Protein AF-A0A257QGR3-F1 (afdb_monomer_lite)

Secondary structure (DSSP, 8-state):
---SSSHHHHHHHHHHHHHTSGGGTT-EEEEETTTTEEEEE----TTT--HHHHHHHHHHHHHHHHHHHHHHHTT-SSSHHHHHHHHHTTS-------

Foldseek 3Di:
DQDPPCNVLQVVLQVVCQPVVPLQLNWHWDADPVVRDIDTGDDDDPVPADPVNVVVSVVVNVVSVVVVVVCVVVVVSDPPVVVVVVVVVPPPDDDDDD

Structure (mmCIF, N/CA/C/O backbone):
data_AF-A0A257QGR3-F1
#
_entry.id   AF-A0A257QGR3-F1
#
loop_
_atom_site.group_PDB
_atom_site.id
_atom_site.type_symbol
_atom_site.label_atom_id
_atom_site.label_alt_id
_atom_site.label_comp_id
_atom_site.label_asym_id
_atom_site.label_entity_id
_atom_site.label_seq_id
_atom_site.pdbx_PDB_ins_code
_atom_site.Cartn_x
_atom_site.Cartn_y
_atom_site.Cartn_z
_atom_site.occupancy
_atom_site.B_iso_or_equiv
_atom_site.auth_seq_id
_atom_site.auth_comp_id
_atom_site.auth_asym_id
_atom_site.auth_atom_id
_atom_site.pdbx_PDB_model_num
ATOM 1 N N . ALA A 1 1 ? -12.156 -2.805 4.548 1.00 77.38 1 ALA A N 1
ATOM 2 C CA . ALA A 1 1 ? -13.275 -1.839 4.495 1.00 77.38 1 ALA A CA 1
ATOM 3 C C . ALA A 1 1 ? -12.998 -0.715 5.484 1.00 77.38 1 ALA A C 1
ATOM 5 O O . ALA A 1 1 ? -12.215 -0.934 6.402 1.00 77.38 1 ALA A O 1
ATOM 6 N N . VAL A 1 2 ? -13.587 0.468 5.293 1.00 82.75 2 VAL A N 1
ATOM 7 C CA . VAL A 1 2 ? -13.462 1.559 6.273 1.00 82.75 2 VAL A CA 1
ATOM 8 C C . VAL A 1 2 ? -14.227 1.173 7.548 1.00 82.75 2 VAL A C 1
ATOM 10 O O . VAL A 1 2 ? -15.398 0.802 7.433 1.00 82.75 2 VAL A O 1
ATOM 13 N N . PRO A 1 3 ? -13.608 1.229 8.741 1.00 84.56 3 PRO A N 1
ATOM 14 C CA . PRO A 1 3 ? -14.305 0.916 9.981 1.00 84.56 3 PRO A CA 1
ATOM 15 C C . PRO A 1 3 ? -15.375 1.987 10.284 1.00 84.56 3 PRO A C 1
ATOM 17 O O . PRO A 1 3 ? -15.151 3.170 10.009 1.00 84.56 3 PRO A O 1
ATOM 20 N N . PRO A 1 4 ? -16.549 1.597 10.817 1.00 80.19 4 PRO A N 1
ATOM 21 C CA . PRO A 1 4 ? -17.628 2.538 11.127 1.00 80.19 4 PRO A CA 1
ATOM 22 C C . PRO A 1 4 ? -17.273 3.461 12.301 1.00 80.19 4 PRO A C 1
ATOM 24 O O . PRO A 1 4 ? -17.611 4.642 12.282 1.00 80.19 4 PRO A O 1
ATOM 27 N N . GLU A 1 5 ? -16.548 2.939 13.290 1.00 83.38 5 GLU A N 1
ATOM 28 C CA . GLU A 1 5 ? -16.003 3.687 14.424 1.00 83.38 5 GLU A CA 1
ATOM 29 C C . GLU A 1 5 ? -14.522 4.008 14.181 1.00 83.38 5 GLU A C 1
ATOM 31 O O . GLU A 1 5 ? -13.816 3.256 13.509 1.00 83.38 5 GLU A O 1
ATOM 36 N N . GLY A 1 6 ? -14.032 5.141 14.695 1.00 84.81 6 GLY A N 1
ATOM 37 C CA . GLY A 1 6 ? -12.622 5.532 14.532 1.00 84.81 6 GLY A CA 1
ATOM 38 C C . GLY A 1 6 ? -12.209 5.869 13.091 1.00 84.81 6 GLY A C 1
ATOM 39 O O . GLY A 1 6 ? -11.020 5.888 12.776 1.00 84.81 6 GLY A O 1
ATOM 40 N N . LYS A 1 7 ? -13.179 6.146 12.208 1.00 88.62 7 LYS A N 1
ATOM 41 C CA . LYS A 1 7 ? -12.967 6.432 10.780 1.00 88.62 7 LYS A CA 1
ATOM 42 C C . LYS A 1 7 ? -11.943 7.541 10.525 1.00 88.62 7 LYS A C 1
ATOM 44 O O . LYS A 1 7 ? -11.119 7.400 9.627 1.00 88.62 7 LYS A O 1
ATOM 49 N N . GLU A 1 8 ? -11.996 8.630 11.287 1.00 90.62 8 GLU A N 1
ATOM 50 C CA . GLU A 1 8 ? -11.077 9.763 11.121 1.00 90.62 8 GLU A CA 1
ATOM 51 C C . GLU A 1 8 ? -9.636 9.374 11.458 1.00 90.62 8 GLU A C 1
ATOM 53 O O . GLU A 1 8 ? -8.741 9.615 10.654 1.00 90.62 8 GLU A O 1
ATOM 58 N N . THR A 1 9 ? -9.423 8.683 12.582 1.00 90.50 9 THR A N 1
ATOM 59 C CA . THR A 1 9 ? -8.110 8.155 12.981 1.00 90.50 9 THR A CA 1
ATOM 60 C C . THR A 1 9 ? -7.570 7.172 11.948 1.00 90.50 9 THR A C 1
ATOM 62 O O . THR A 1 9 ? -6.413 7.262 11.547 1.00 90.50 9 THR A O 1
ATOM 65 N N . PHE A 1 10 ? -8.424 6.272 11.454 1.00 91.00 10 PHE A N 1
ATOM 66 C CA . PHE A 1 10 ? -8.065 5.343 10.389 1.00 91.00 10 PHE A CA 1
ATOM 67 C C . PHE A 1 10 ? -7.640 6.082 9.112 1.00 91.00 10 PHE A C 1
ATOM 69 O O . PHE A 1 10 ? -6.603 5.771 8.537 1.00 91.00 10 PHE A O 1
ATOM 76 N N . MET A 1 11 ? -8.395 7.094 8.678 1.00 92.12 11 MET A N 1
ATOM 77 C CA . MET A 1 11 ? -8.049 7.880 7.489 1.00 92.12 11 MET A CA 1
ATOM 78 C C . MET A 1 11 ? -6.765 8.694 7.677 1.00 92.12 11 MET A C 1
ATOM 80 O O . MET A 1 11 ? -5.945 8.732 6.761 1.00 92.12 11 MET A O 1
ATOM 84 N N . ALA A 1 12 ? -6.564 9.297 8.850 1.00 93.00 12 ALA A N 1
ATOM 85 C CA . ALA A 1 12 ? -5.341 10.020 9.183 1.00 93.00 12 ALA A CA 1
ATOM 86 C C . ALA A 1 12 ? -4.113 9.102 9.107 1.00 93.00 12 ALA A C 1
ATOM 88 O O . ALA A 1 12 ? -3.132 9.460 8.460 1.00 93.00 12 ALA A O 1
ATOM 89 N N . LEU A 1 13 ? -4.208 7.887 9.659 1.00 92.38 13 LEU A N 1
ATOM 90 C CA . LEU A 1 13 ? -3.152 6.874 9.590 1.00 92.38 13 LEU A CA 1
ATOM 91 C C . LEU A 1 13 ? -2.791 6.508 8.140 1.00 92.38 13 LEU A C 1
ATOM 93 O O . LEU A 1 13 ? -1.614 6.406 7.795 1.00 92.38 13 LEU A O 1
ATOM 97 N N . LEU A 1 14 ? -3.791 6.304 7.276 1.00 94.12 14 LEU A N 1
ATOM 98 C CA . LEU A 1 14 ? -3.547 5.978 5.866 1.00 94.12 14 LEU A CA 1
ATOM 99 C C . LEU A 1 14 ? -2.910 7.151 5.104 1.00 94.12 14 LEU A C 1
ATOM 101 O O . LEU A 1 14 ? -2.032 6.939 4.267 1.00 94.12 14 LEU A O 1
ATOM 105 N N . LEU A 1 15 ? -3.331 8.385 5.392 1.00 94.12 15 LEU A N 1
ATOM 106 C CA . LEU A 1 15 ? -2.754 9.589 4.791 1.00 94.12 15 LEU A CA 1
ATOM 107 C C . LEU A 1 15 ? -1.314 9.829 5.257 1.00 94.12 15 LEU A C 1
ATOM 109 O O . LEU A 1 15 ? -0.460 10.165 4.438 1.00 94.12 15 LEU A O 1
ATOM 113 N N . GLU A 1 16 ? -1.022 9.606 6.538 1.00 93.56 16 GLU A N 1
ATOM 114 C CA . GLU A 1 16 ? 0.337 9.676 7.079 1.00 93.56 16 GLU A CA 1
ATOM 115 C C . GLU A 1 16 ? 1.253 8.652 6.399 1.00 93.56 16 GLU A C 1
ATOM 117 O O . GLU A 1 16 ? 2.351 8.989 5.953 1.00 93.56 16 GLU A O 1
ATOM 122 N N . ALA A 1 17 ? 0.771 7.418 6.221 1.00 93.75 17 ALA A N 1
ATOM 123 C CA . ALA A 1 17 ? 1.507 6.379 5.509 1.00 93.75 17 ALA A CA 1
ATOM 124 C C . ALA A 1 17 ? 1.811 6.755 4.046 1.00 93.75 17 ALA A C 1
ATOM 126 O O . ALA A 1 17 ? 2.878 6.407 3.528 1.00 93.75 17 ALA A O 1
ATOM 127 N N . ASN A 1 18 ? 0.907 7.492 3.395 1.00 94.94 18 ASN A N 1
ATOM 128 C CA . ASN A 1 18 ? 1.090 7.970 2.026 1.00 94.94 18 ASN A CA 1
ATOM 129 C C . ASN A 1 18 ? 2.150 9.076 1.909 1.00 94.94 18 ASN A C 1
ATOM 131 O O . ASN A 1 18 ? 2.816 9.139 0.878 1.00 94.94 18 ASN A O 1
ATOM 135 N N . LEU A 1 19 ? 2.333 9.923 2.934 1.00 93.25 19 LEU A N 1
ATOM 136 C CA . LEU A 1 19 ? 3.097 11.180 2.849 1.00 93.25 19 LEU A CA 1
ATOM 137 C C . LEU A 1 19 ? 4.491 11.025 2.220 1.00 93.25 19 LEU A C 1
ATOM 139 O O . LEU A 1 19 ? 4.900 11.847 1.404 1.00 93.25 19 LEU A O 1
ATOM 143 N N . PHE A 1 20 ? 5.207 9.958 2.577 1.00 90.75 20 PHE A N 1
ATOM 144 C CA . PHE A 1 20 ? 6.533 9.658 2.022 1.00 90.75 20 PHE A CA 1
ATOM 145 C C . PHE A 1 20 ? 6.606 8.306 1.314 1.00 90.75 20 PHE A C 1
ATOM 147 O O . PHE A 1 20 ? 7.687 7.890 0.903 1.00 90.75 20 PHE A O 1
ATOM 154 N N . GLY A 1 21 ? 5.497 7.568 1.250 1.00 86.75 21 GLY A N 1
ATOM 155 C CA . GLY A 1 21 ? 5.441 6.230 0.663 1.00 86.75 21 GLY A CA 1
ATOM 156 C C . GLY A 1 21 ? 6.275 5.156 1.378 1.00 86.75 21 GLY A C 1
ATOM 157 O O . GLY A 1 21 ? 6.213 3.991 1.001 1.00 86.75 21 GLY A O 1
ATOM 158 N N . LYS A 1 22 ? 7.062 5.485 2.414 1.00 83.56 22 LYS A N 1
A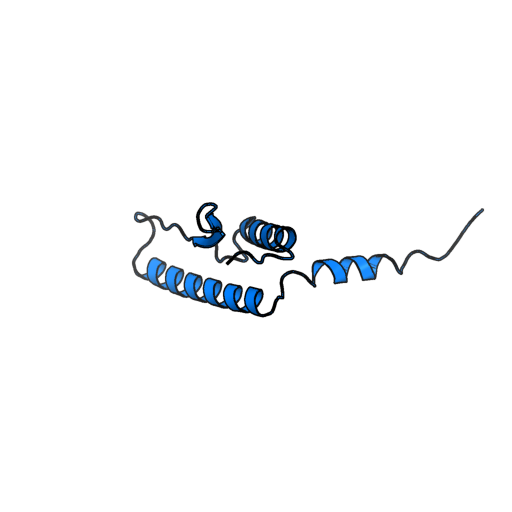TOM 159 C CA . LYS A 1 22 ? 7.931 4.513 3.106 1.00 83.56 22 LYS A CA 1
ATOM 160 C C . LYS A 1 22 ? 7.128 3.392 3.765 1.00 83.56 22 LYS A C 1
ATOM 162 O O . LYS A 1 22 ? 7.491 2.228 3.644 1.00 83.56 22 LYS A O 1
ATOM 167 N N . GLY A 1 23 ? 6.019 3.740 4.420 1.00 85.00 23 GLY A N 1
ATOM 168 C CA . GLY A 1 23 ? 5.134 2.767 5.066 1.00 85.00 23 GLY A CA 1
ATOM 169 C C . GLY A 1 23 ? 4.338 1.903 4.082 1.00 85.00 23 GLY A C 1
ATOM 170 O O . GLY A 1 23 ? 3.799 0.872 4.471 1.00 85.00 23 GLY A O 1
ATOM 171 N N . THR A 1 24 ? 4.268 2.297 2.811 1.00 93.56 24 THR A N 1
ATOM 172 C CA . THR A 1 24 ? 3.459 1.640 1.773 1.00 93.56 24 THR A CA 1
ATOM 173 C C . THR A 1 24 ? 4.300 1.002 0.667 1.00 93.56 24 THR A C 1
ATOM 175 O O . THR A 1 24 ? 3.743 0.544 -0.327 1.00 93.56 24 THR A O 1
ATOM 178 N N . GLY A 1 25 ? 5.634 1.007 0.775 1.00 91.88 25 GLY A N 1
ATOM 179 C CA . GLY A 1 25 ? 6.517 0.536 -0.302 1.00 91.88 25 GLY A CA 1
ATOM 180 C C . GLY A 1 25 ? 6.449 1.397 -1.564 1.00 91.88 25 GLY A C 1
ATOM 181 O O . GLY A 1 25 ? 6.691 0.922 -2.671 1.00 91.88 25 GLY A O 1
ATOM 182 N N . GLY A 1 26 ? 6.049 2.661 -1.413 1.00 93.50 26 GLY A N 1
ATOM 183 C CA . GLY A 1 26 ? 5.729 3.618 -2.467 1.00 93.50 26 GLY A CA 1
ATOM 184 C C . GLY A 1 26 ? 4.424 3.311 -3.210 1.00 93.50 26 GLY A C 1
ATOM 185 O O . GLY A 1 26 ? 4.233 3.788 -4.328 1.00 93.50 26 GLY A O 1
ATOM 186 N N . ALA A 1 27 ? 3.556 2.462 -2.663 1.00 96.62 27 ALA A N 1
ATOM 187 C CA . ALA A 1 27 ? 2.157 2.419 -3.067 1.00 96.62 27 ALA A CA 1
ATOM 188 C C . ALA A 1 27 ? 1.380 3.572 -2.404 1.00 96.62 27 ALA A C 1
ATOM 190 O O . ALA A 1 27 ? 1.911 4.321 -1.582 1.00 96.62 27 ALA A O 1
ATOM 191 N N . THR A 1 28 ? 0.113 3.735 -2.755 1.00 97.12 28 THR A N 1
ATOM 192 C CA . THR A 1 28 ? -0.748 4.789 -2.214 1.00 97.12 28 THR A CA 1
ATOM 193 C C . THR A 1 28 ? -2.091 4.210 -1.812 1.00 97.12 28 THR A C 1
ATOM 195 O O . THR A 1 28 ? -2.728 3.503 -2.594 1.00 97.12 28 THR A O 1
ATOM 198 N N . PHE A 1 29 ? -2.528 4.517 -0.593 1.00 96.69 29 PHE A N 1
ATOM 199 C CA . PHE A 1 29 ? -3.888 4.250 -0.159 1.00 96.69 29 PHE A CA 1
ATOM 200 C C . PHE A 1 29 ? -4.863 5.196 -0.848 1.00 96.69 29 PHE A C 1
ATOM 202 O O . PHE A 1 29 ? -4.712 6.416 -0.772 1.00 96.69 29 PHE A O 1
ATOM 209 N N . ALA A 1 30 ? -5.881 4.620 -1.475 1.00 95.31 30 ALA A N 1
ATOM 210 C CA . ALA A 1 30 ? -6.975 5.323 -2.120 1.00 95.31 30 ALA A CA 1
ATOM 211 C C . ALA A 1 30 ? -8.304 4.913 -1.483 1.00 95.31 30 ALA A C 1
ATOM 213 O O . ALA A 1 30 ? -8.515 3.745 -1.155 1.00 95.31 30 ALA A O 1
ATOM 214 N N . LEU A 1 31 ? -9.209 5.877 -1.329 1.00 94.56 31 LEU A N 1
ATOM 215 C CA . LEU A 1 31 ? -10.572 5.637 -0.873 1.00 94.56 31 LEU A CA 1
ATOM 216 C C . LEU A 1 31 ? -11.519 5.675 -2.070 1.00 94.56 31 LEU A C 1
ATOM 218 O O . LEU A 1 31 ? -11.647 6.702 -2.732 1.00 94.56 31 LEU A O 1
ATOM 222 N N . ASP A 1 32 ? -12.234 4.581 -2.292 1.00 93.38 32 ASP A N 1
ATOM 223 C CA . ASP A 1 32 ? -13.398 4.569 -3.164 1.00 93.38 32 ASP A CA 1
ATOM 224 C C . ASP A 1 32 ? -14.628 4.996 -2.364 1.00 93.38 32 ASP A C 1
ATOM 226 O O . ASP A 1 32 ? -15.092 4.294 -1.459 1.00 93.38 32 ASP A O 1
ATOM 230 N N . HIS A 1 33 ? -15.142 6.178 -2.698 1.00 86.50 33 HIS A N 1
ATOM 231 C CA . HIS A 1 33 ? -16.310 6.747 -2.041 1.00 86.50 33 HIS A CA 1
ATOM 232 C C . HIS A 1 33 ? -17.584 5.943 -2.314 1.00 86.50 33 HIS A C 1
ATOM 234 O O . HIS A 1 33 ? -18.430 5.849 -1.432 1.00 86.50 33 HIS A O 1
ATOM 240 N N . THR A 1 34 ? -17.702 5.338 -3.497 1.00 90.75 34 THR A N 1
ATOM 241 C CA . THR A 1 34 ? -18.917 4.640 -3.937 1.00 90.75 34 THR A CA 1
ATOM 242 C C . THR A 1 34 ? -19.130 3.360 -3.139 1.00 90.75 34 THR A C 1
ATOM 244 O O . THR A 1 34 ? -20.237 3.075 -2.694 1.00 90.75 34 THR A O 1
ATOM 247 N N . HIS A 1 35 ? -18.054 2.602 -2.923 1.00 88.75 35 HIS A N 1
ATOM 248 C CA . HIS A 1 35 ? -18.103 1.302 -2.250 1.00 88.75 35 HIS A CA 1
ATOM 249 C C . HIS A 1 35 ? -17.543 1.336 -0.821 1.00 88.75 35 HIS A C 1
ATOM 251 O O . HIS A 1 35 ? -17.363 0.283 -0.210 1.00 88.75 35 HIS A O 1
ATOM 257 N N . HIS A 1 36 ? -17.200 2.5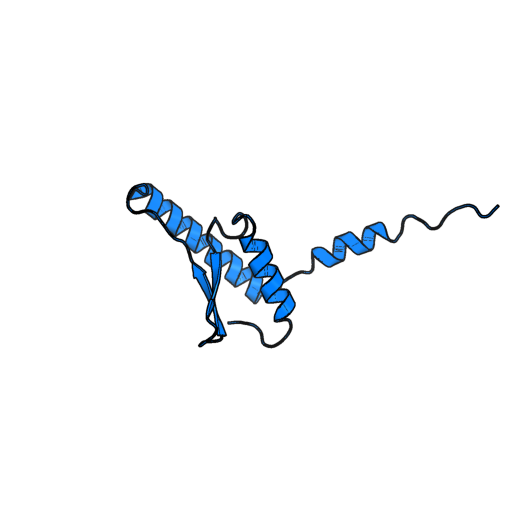21 -0.298 1.00 87.88 36 HIS A N 1
ATOM 258 C CA . HIS A 1 36 ? -16.565 2.716 1.015 1.00 87.88 36 HIS A CA 1
ATOM 259 C C . HIS A 1 36 ? -15.393 1.754 1.284 1.00 87.88 36 HIS A C 1
ATOM 261 O O . HIS A 1 36 ? -15.203 1.226 2.387 1.00 87.88 36 HIS A O 1
ATOM 267 N N . THR A 1 37 ? -14.598 1.520 0.243 1.00 90.75 37 THR A N 1
ATOM 268 C CA . THR A 1 37 ? -13.509 0.545 0.238 1.00 90.75 37 THR A CA 1
ATOM 269 C C . THR A 1 37 ? -12.180 1.262 0.063 1.00 90.75 37 THR A C 1
ATOM 271 O O . THR A 1 37 ? -12.074 2.229 -0.686 1.00 90.75 37 THR A O 1
ATOM 274 N N . VAL A 1 38 ? -11.164 0.796 0.787 1.00 93.25 38 VAL A N 1
ATOM 275 C CA . VAL A 1 38 ? -9.795 1.293 0.651 1.00 93.25 38 VAL A CA 1
ATOM 276 C C . VAL A 1 38 ? -9.016 0.336 -0.233 1.00 93.25 38 VAL A C 1
ATOM 278 O O . VAL A 1 38 ? -9.053 -0.875 -0.014 1.00 93.25 38 VAL A O 1
ATOM 281 N N . TYR A 1 39 ? -8.291 0.901 -1.187 1.00 95.00 39 TYR A N 1
ATOM 282 C CA . TYR A 1 39 ? -7.368 0.202 -2.067 1.00 95.00 39 TYR A CA 1
ATOM 283 C C . TYR A 1 39 ? -5.940 0.635 -1.758 1.00 95.00 39 TYR A C 1
ATOM 285 O O . TYR A 1 39 ? -5.706 1.792 -1.413 1.00 95.00 39 TYR A O 1
ATOM 293 N N . LEU A 1 40 ? -4.985 -0.279 -1.909 1.00 96.44 40 LEU A N 1
ATOM 294 C CA . LEU A 1 40 ? -3.568 0.056 -1.979 1.00 96.44 40 LEU A CA 1
ATOM 295 C C . LEU A 1 40 ? -3.143 -0.076 -3.440 1.00 96.44 40 LEU A C 1
ATOM 297 O O . LEU A 1 40 ? -3.254 -1.154 -4.018 1.00 96.44 40 LEU A O 1
ATOM 301 N N . CYS A 1 41 ? -2.693 1.020 -4.041 1.00 96.75 41 CYS A N 1
ATOM 302 C CA . CYS A 1 41 ? -2.414 1.096 -5.472 1.00 96.75 41 CYS A CA 1
ATOM 303 C C . CYS A 1 41 ? -0.932 1.368 -5.717 1.00 96.75 41 CYS A C 1
ATOM 305 O O . CYS A 1 41 ? -0.354 2.261 -5.100 1.00 96.75 41 CYS A O 1
ATOM 307 N N . ARG A 1 42 ? -0.324 0.649 -6.662 1.00 95.56 42 ARG A N 1
ATOM 308 C CA . ARG A 1 42 ? 1.035 0.915 -7.145 1.00 95.56 42 ARG A CA 1
ATOM 309 C C . ARG A 1 42 ? 0.990 1.148 -8.649 1.00 95.56 42 ARG A C 1
ATOM 311 O O . ARG A 1 42 ? 0.420 0.348 -9.382 1.00 95.56 42 ARG A O 1
ATOM 318 N N . ILE A 1 43 ? 1.592 2.247 -9.089 1.00 95.06 43 ILE A N 1
ATOM 319 C CA . ILE A 1 43 ? 1.749 2.583 -10.506 1.00 95.06 43 ILE A CA 1
ATOM 320 C C . ILE A 1 43 ? 3.187 2.254 -10.897 1.00 95.06 43 ILE A C 1
ATOM 322 O O . ILE A 1 43 ? 4.115 2.603 -10.167 1.00 95.06 43 ILE A O 1
ATOM 326 N N . LEU A 1 44 ? 3.358 1.577 -12.030 1.00 94.56 44 LEU A N 1
ATOM 327 C CA . LEU A 1 44 ? 4.658 1.224 -12.596 1.00 94.56 44 LEU A CA 1
ATOM 328 C C . LEU A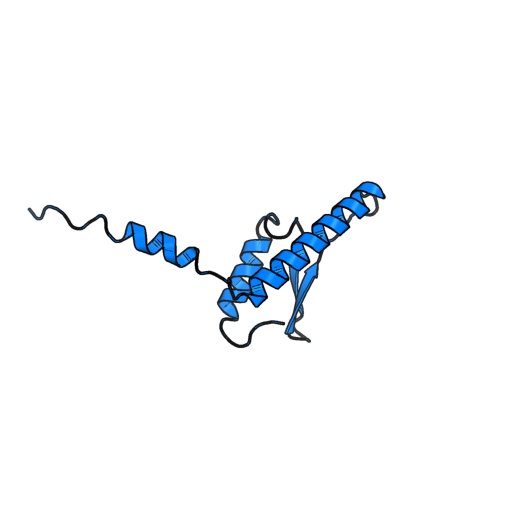 1 44 ? 4.764 1.803 -14.003 1.00 94.56 44 LEU A C 1
ATOM 330 O O . LEU A 1 44 ? 3.778 1.831 -14.741 1.00 94.56 44 LEU A O 1
ATOM 334 N N . SER A 1 45 ? 5.955 2.278 -14.357 1.00 94.44 45 SER A N 1
ATOM 335 C CA . SER A 1 45 ? 6.233 2.786 -15.696 1.00 94.44 45 SER A CA 1
ATOM 336 C C . SER A 1 45 ? 6.625 1.629 -16.600 1.00 94.44 45 SER A C 1
ATOM 338 O O . SER A 1 45 ? 7.590 0.921 -16.332 1.00 94.44 45 SER A O 1
ATOM 340 N N . THR A 1 46 ? 5.920 1.463 -17.712 1.00 92.56 46 THR A N 1
ATOM 341 C CA . THR A 1 46 ? 6.249 0.434 -18.706 1.00 92.56 46 THR A CA 1
ATOM 342 C C . THR A 1 46 ? 7.573 0.693 -19.423 1.00 92.56 46 THR A C 1
ATOM 344 O O . THR A 1 46 ? 8.126 -0.225 -20.013 1.00 92.56 46 THR A O 1
ATOM 347 N N . GLU A 1 47 ? 8.071 1.932 -19.407 1.00 94.44 47 GLU A N 1
ATOM 348 C CA . GLU A 1 47 ? 9.327 2.305 -20.069 1.00 94.44 47 GLU A CA 1
ATOM 349 C C . GLU A 1 47 ? 10.556 1.998 -19.212 1.00 94.44 47 GLU A C 1
ATOM 351 O O . GLU A 1 47 ? 11.624 1.722 -19.751 1.00 94.44 47 GLU A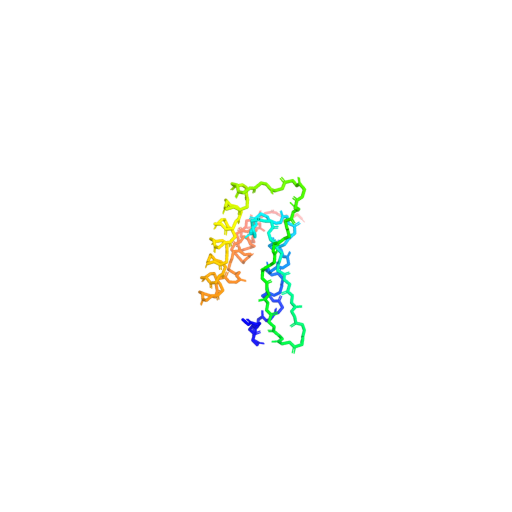 O 1
ATOM 356 N N . SER A 1 48 ? 10.415 2.066 -17.886 1.00 90.94 48 SER A N 1
ATOM 357 C CA . SER A 1 48 ? 11.540 1.935 -16.958 1.00 90.94 48 SER A CA 1
ATOM 358 C C . SER A 1 48 ? 11.499 0.674 -16.107 1.00 90.94 48 SER A C 1
ATOM 360 O O . SER A 1 48 ? 12.466 0.429 -15.407 1.00 90.94 48 SER A O 1
ATOM 362 N N . THR A 1 49 ? 10.409 -0.096 -16.139 1.00 95.62 49 THR A N 1
ATOM 363 C CA . THR A 1 49 ? 10.269 -1.330 -15.364 1.00 95.62 49 THR A CA 1
ATOM 364 C C . THR A 1 49 ? 10.506 -2.537 -16.257 1.00 95.62 49 THR A C 1
ATOM 366 O O . THR A 1 49 ? 9.678 -2.876 -17.105 1.00 95.62 49 THR A O 1
ATOM 369 N N . ASP A 1 50 ? 11.636 -3.206 -16.045 1.00 96.38 50 ASP A N 1
ATOM 370 C CA . ASP A 1 50 ? 11.889 -4.505 -16.657 1.00 96.38 50 ASP A CA 1
ATOM 371 C C . ASP A 1 50 ? 11.164 -5.640 -15.909 1.00 96.38 50 ASP A C 1
ATOM 373 O O . ASP A 1 50 ? 10.504 -5.441 -14.885 1.00 96.38 50 ASP A O 1
ATOM 377 N N . TYR A 1 51 ? 11.264 -6.860 -16.437 1.00 95.75 51 TYR A N 1
ATOM 378 C CA . TYR A 1 51 ? 10.615 -8.024 -15.838 1.00 95.75 51 TYR A CA 1
ATOM 379 C C . TYR A 1 51 ? 11.056 -8.278 -14.389 1.00 95.75 51 TYR A C 1
ATOM 381 O O . TYR A 1 51 ? 10.219 -8.575 -13.537 1.00 95.75 51 TYR A O 1
ATOM 389 N N . GLN A 1 52 ? 12.353 -8.171 -14.096 1.00 97.00 52 GLN A N 1
ATOM 390 C CA . GLN A 1 52 ? 12.863 -8.479 -12.765 1.00 97.00 52 GLN A CA 1
ATOM 391 C C . GLN A 1 52 ? 12.435 -7.405 -11.765 1.00 97.00 52 GLN A C 1
ATOM 393 O O . GLN A 1 52 ? 12.024 -7.726 -10.651 1.00 97.00 52 GLN A O 1
ATOM 398 N N . GLU A 1 53 ? 12.481 -6.136 -12.163 1.00 95.25 53 GLU A N 1
ATOM 399 C CA . GLU A 1 53 ? 11.990 -5.026 -11.355 1.00 95.25 53 GLU A CA 1
ATOM 400 C C . GLU A 1 53 ? 10.483 -5.135 -11.104 1.00 95.25 53 GLU A C 1
ATOM 402 O O . GLU A 1 53 ? 10.032 -4.895 -9.982 1.00 95.25 53 GLU A O 1
ATOM 407 N N . PHE A 1 54 ? 9.705 -5.564 -12.103 1.00 96.56 54 PHE A N 1
ATOM 408 C CA . PHE A 1 54 ? 8.281 -5.844 -11.933 1.00 96.56 54 PHE A CA 1
ATOM 409 C C . PHE A 1 54 ? 8.043 -6.939 -10.890 1.00 96.56 54 PHE A C 1
ATOM 411 O O . PHE A 1 54 ? 7.264 -6.725 -9.962 1.00 96.56 54 PHE A O 1
ATOM 418 N N . VAL A 1 55 ? 8.728 -8.084 -11.009 1.00 97.88 55 VAL A N 1
ATOM 419 C CA . VAL A 1 55 ? 8.595 -9.206 -10.064 1.00 97.88 55 VAL A CA 1
ATOM 420 C C . VAL A 1 55 ? 8.960 -8.763 -8.649 1.00 97.88 55 VAL A C 1
ATOM 422 O O . VAL A 1 55 ? 8.153 -8.925 -7.736 1.00 97.88 55 VAL A O 1
ATOM 425 N N . ASN A 1 56 ? 10.110 -8.109 -8.479 1.00 96.19 56 ASN A N 1
ATOM 426 C CA . ASN A 1 56 ? 10.555 -7.610 -7.178 1.00 96.19 56 ASN A CA 1
ATOM 427 C C . ASN A 1 56 ? 9.554 -6.602 -6.586 1.00 96.19 56 ASN A C 1
ATOM 429 O O . ASN A 1 56 ? 9.266 -6.619 -5.388 1.00 96.19 56 ASN A O 1
ATOM 433 N N . THR A 1 57 ? 9.005 -5.717 -7.424 1.00 95.69 57 THR A N 1
ATOM 434 C CA . THR A 1 57 ? 8.020 -4.724 -6.983 1.00 95.69 57 THR A CA 1
ATOM 435 C C . THR A 1 57 ? 6.698 -5.378 -6.600 1.00 95.69 57 THR A C 1
ATOM 437 O O . THR A 1 57 ? 6.083 -4.962 -5.620 1.00 95.69 57 THR A O 1
ATOM 440 N N . LEU A 1 58 ? 6.262 -6.406 -7.329 1.00 96.81 58 LEU A N 1
ATOM 441 C CA . LEU A 1 58 ? 5.049 -7.157 -7.023 1.00 96.81 58 LEU A CA 1
ATOM 442 C C . LEU A 1 58 ? 5.188 -7.928 -5.706 1.00 96.81 58 LEU A C 1
ATOM 444 O O . LEU A 1 58 ? 4.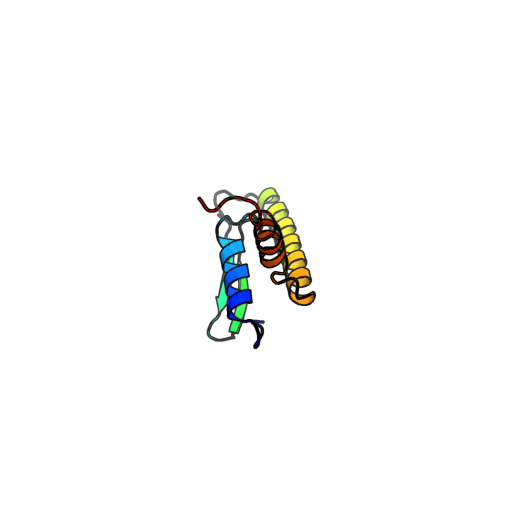292 -7.853 -4.869 1.00 96.81 58 LEU A O 1
ATOM 448 N N . GLU A 1 59 ? 6.313 -8.610 -5.489 1.00 97.62 59 GLU A N 1
ATOM 449 C CA . GLU A 1 59 ? 6.610 -9.299 -4.228 1.00 97.62 59 GLU A CA 1
ATOM 450 C C . GLU A 1 59 ? 6.613 -8.320 -3.048 1.00 97.62 59 GLU A C 1
ATOM 452 O O . GLU A 1 59 ? 5.920 -8.530 -2.050 1.00 97.62 59 GLU A O 1
ATOM 457 N N . GLY A 1 60 ? 7.325 -7.195 -3.184 1.00 96.44 60 GLY A N 1
ATOM 458 C CA . GLY A 1 60 ? 7.330 -6.136 -2.175 1.00 96.44 60 GLY A CA 1
ATOM 459 C C . GLY A 1 60 ? 5.931 -5.572 -1.914 1.00 96.44 60 GLY A C 1
ATOM 460 O O . GLY A 1 60 ? 5.535 -5.384 -0.764 1.00 96.44 60 GLY A O 1
ATOM 461 N N . PHE A 1 61 ? 5.148 -5.350 -2.969 1.00 97.38 61 PHE A N 1
ATOM 462 C CA . PHE A 1 61 ? 3.775 -4.870 -2.864 1.00 97.38 61 PHE A CA 1
ATOM 463 C C . PHE A 1 61 ? 2.880 -5.845 -2.091 1.00 97.38 61 PHE A C 1
ATOM 465 O O . PHE A 1 61 ? 2.165 -5.415 -1.186 1.00 97.38 61 PHE A O 1
ATOM 472 N N . VAL A 1 62 ? 2.946 -7.148 -2.386 1.00 97.25 62 VAL A N 1
ATOM 473 C CA . VAL A 1 62 ? 2.187 -8.178 -1.657 1.00 97.25 62 VAL A CA 1
ATOM 474 C C . VAL A 1 62 ? 2.570 -8.186 -0.177 1.00 97.25 62 VAL A C 1
ATOM 476 O O . VAL A 1 62 ? 1.680 -8.144 0.672 1.00 97.25 62 VAL A O 1
ATOM 479 N N . ASN A 1 63 ? 3.865 -8.115 0.143 1.00 96.56 63 ASN A N 1
ATOM 480 C CA . ASN A 1 63 ? 4.334 -8.035 1.529 1.00 96.56 63 ASN A CA 1
ATOM 481 C C . ASN A 1 63 ? 3.749 -6.817 2.266 1.00 96.56 63 ASN A C 1
ATOM 483 O O . ASN A 1 63 ? 3.315 -6.926 3.414 1.00 96.56 63 ASN A O 1
ATOM 487 N N . HIS A 1 64 ? 3.684 -5.654 1.608 1.00 95.69 64 HIS A N 1
ATOM 488 C CA . HIS A 1 64 ? 3.056 -4.465 2.189 1.00 95.69 64 HIS A CA 1
ATOM 489 C C . HIS A 1 64 ? 1.544 -4.632 2.373 1.00 95.69 64 HIS A C 1
ATOM 491 O O . HIS A 1 64 ? 1.022 -4.235 3.415 1.00 95.69 64 HIS A O 1
ATOM 497 N N . VAL A 1 65 ? 0.836 -5.238 1.414 1.00 95.75 65 VAL A N 1
ATOM 498 C CA . VAL A 1 65 ? -0.599 -5.538 1.554 1.00 95.75 65 VAL A CA 1
ATOM 499 C C . VAL A 1 65 ? -0.842 -6.436 2.766 1.00 95.75 65 VAL A C 1
ATOM 501 O O . VAL A 1 65 ? -1.723 -6.145 3.573 1.00 95.75 65 VAL A O 1
ATOM 504 N N . GLU A 1 66 ? -0.061 -7.501 2.932 1.00 95.56 66 GLU A N 1
ATOM 505 C CA . GLU A 1 66 ? -0.197 -8.424 4.061 1.00 95.56 66 GLU A CA 1
ATOM 506 C C . GLU A 1 66 ? 0.104 -7.751 5.401 1.00 95.56 66 GLU A C 1
ATOM 508 O O . GLU A 1 66 ? -0.685 -7.879 6.341 1.00 95.56 66 GLU A O 1
ATOM 513 N N . ALA A 1 67 ? 1.190 -6.978 5.479 1.00 94.25 67 ALA A N 1
ATOM 514 C CA . ALA A 1 67 ? 1.549 -6.235 6.682 1.00 94.25 67 ALA A CA 1
ATOM 515 C C . ALA A 1 67 ? 0.438 -5.257 7.100 1.00 94.25 67 ALA A C 1
ATOM 517 O O . ALA A 1 67 ? 0.062 -5.198 8.272 1.00 94.25 67 ALA A O 1
ATOM 518 N N . TRP A 1 68 ? -0.141 -4.528 6.141 1.00 94.50 68 TRP A N 1
ATOM 519 C CA . TRP A 1 68 ? -1.238 -3.603 6.415 1.00 94.50 68 TRP A CA 1
ATOM 520 C C . TRP A 1 68 ? -2.538 -4.307 6.784 1.00 94.50 68 TRP A C 1
ATOM 522 O O . TRP A 1 68 ? -3.220 -3.850 7.700 1.00 94.50 68 TRP A O 1
ATOM 532 N N . LYS A 1 69 ? -2.869 -5.435 6.144 1.00 92.38 69 LYS A N 1
ATOM 533 C CA . LYS A 1 69 ? -4.018 -6.256 6.552 1.00 92.38 69 LYS A CA 1
ATOM 534 C C . LYS A 1 69 ? -3.890 -6.676 8.012 1.00 92.38 69 LYS A C 1
ATOM 536 O O . LYS A 1 69 ? -4.802 -6.418 8.789 1.00 92.38 69 LYS A O 1
ATOM 541 N N . GLN A 1 70 ? -2.735 -7.214 8.404 1.00 92.81 70 GLN A N 1
ATOM 542 C CA . GLN A 1 70 ? -2.485 -7.611 9.790 1.00 92.81 70 GLN A CA 1
ATOM 543 C C . GLN A 1 70 ? -2.548 -6.425 10.759 1.00 92.81 70 GLN A C 1
ATOM 545 O O . GLN A 1 70 ? -3.130 -6.550 11.834 1.00 92.81 70 GLN A O 1
ATOM 550 N N . LYS A 1 71 ? -1.964 -5.274 10.396 1.00 90.38 71 LYS A N 1
ATOM 551 C CA . LYS A 1 71 ? -1.986 -4.058 11.226 1.00 90.38 71 LYS A CA 1
ATOM 552 C C . LYS A 1 71 ? -3.417 -3.578 11.487 1.00 90.38 71 LYS A C 1
ATOM 554 O O . LYS A 1 71 ? -3.768 -3.267 12.622 1.00 90.38 71 LYS A O 1
ATOM 559 N N . ILE A 1 72 ? -4.247 -3.561 10.445 1.00 89.12 72 ILE A N 1
ATOM 560 C CA . ILE A 1 72 ? -5.646 -3.128 10.529 1.00 89.12 72 ILE A CA 1
ATOM 561 C C . ILE A 1 72 ? -6.482 -4.143 11.321 1.00 89.12 72 ILE A C 1
ATOM 563 O O . ILE A 1 72 ? -7.248 -3.744 12.193 1.00 89.12 72 ILE A O 1
ATOM 567 N N . GLU A 1 73 ? -6.317 -5.445 11.069 1.00 87.88 73 GLU A N 1
ATOM 568 C CA . GLU A 1 73 ? -7.046 -6.513 11.774 1.00 87.88 73 GLU A CA 1
ATOM 569 C C . GLU A 1 73 ? -6.729 -6.553 13.273 1.00 87.88 73 GLU A C 1
ATOM 571 O O . GLU A 1 73 ? -7.618 -6.797 14.086 1.00 87.88 73 GLU A O 1
ATOM 576 N N . LYS A 1 74 ? -5.479 -6.270 13.655 1.00 86.06 74 LYS A N 1
ATOM 577 C CA . LYS A 1 74 ? -5.062 -6.184 15.063 1.00 86.06 74 LYS A CA 1
ATOM 578 C C . LYS A 1 74 ? -5.549 -4.914 15.765 1.00 86.06 74 LYS A C 1
ATOM 580 O O . LYS A 1 74 ? -5.356 -4.790 16.970 1.00 86.06 74 LYS A O 1
ATOM 585 N N . GLY A 1 75 ? -6.161 -3.975 15.038 1.00 76.69 75 GLY A N 1
ATOM 586 C CA . GLY A 1 75 ? -6.585 -2.692 15.590 1.00 76.69 75 GLY A CA 1
ATOM 587 C C . GLY A 1 75 ? -5.416 -1.798 16.007 1.00 76.69 75 GLY A C 1
ATOM 588 O O . GLY A 1 75 ? -5.613 -0.865 16.781 1.00 76.69 75 GLY A O 1
ATOM 589 N N . ASP A 1 76 ? -4.213 -2.052 15.484 1.00 71.81 76 ASP A N 1
ATOM 590 C CA . ASP A 1 76 ? -2.994 -1.303 15.797 1.00 71.81 76 ASP A CA 1
ATOM 591 C C . ASP A 1 76 ? -2.943 0.007 14.986 1.00 71.81 76 ASP A C 1
ATOM 593 O O . ASP A 1 76 ? -2.041 0.292 14.194 1.00 71.81 76 ASP A O 1
ATOM 597 N N . MET A 1 77 ? -4.026 0.778 15.113 1.00 69.12 77 MET A N 1
ATOM 598 C CA . MET A 1 77 ? -4.319 1.990 14.349 1.00 69.12 77 MET A CA 1
ATOM 599 C C . MET A 1 77 ? -3.876 3.267 15.082 1.00 69.12 77 MET A C 1
ATOM 601 O O . MET A 1 77 ? -4.354 4.354 14.767 1.00 69.12 77 MET A O 1
ATOM 605 N N . GLY A 1 78 ? -2.950 3.137 16.040 1.00 54.66 78 GLY A N 1
ATOM 606 C CA . GLY A 1 78 ? -2.362 4.253 16.780 1.00 54.66 78 GLY A CA 1
ATOM 607 C C . GLY A 1 78 ? -2.514 4.126 18.294 1.00 54.66 78 GLY A C 1
ATOM 608 O O . GLY A 1 78 ? -3.370 4.774 18.887 1.00 54.66 78 GLY A O 1
ATOM 609 N N . GLN A 1 79 ? -1.631 3.353 18.933 1.00 46.38 79 GLN A N 1
ATOM 610 C CA . GLN A 1 79 ? -1.235 3.610 20.327 1.00 46.38 79 GLN A CA 1
ATOM 611 C C . GLN A 1 79 ? 0.104 4.365 20.434 1.00 46.38 79 GLN A C 1
ATOM 613 O O . GLN A 1 79 ? 0.378 4.954 21.476 1.00 46.38 79 GLN A O 1
ATOM 618 N N . GLU A 1 80 ? 0.90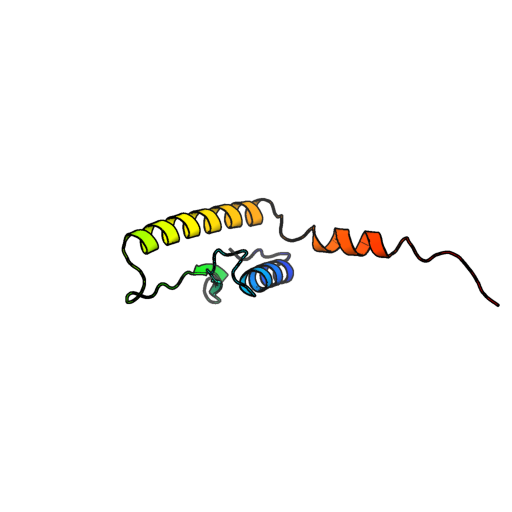7 4.441 19.367 1.00 45.78 80 GLU A N 1
ATOM 619 C CA . GLU A 1 80 ? 2.249 5.044 19.438 1.00 45.78 80 GLU A CA 1
ATOM 620 C C . GLU A 1 80 ? 2.234 6.570 19.646 1.00 45.78 80 GLU A C 1
ATOM 622 O O . GLU A 1 80 ? 3.063 7.090 20.390 1.00 45.78 80 GLU A O 1
ATOM 627 N N . ALA A 1 81 ? 1.249 7.298 19.104 1.00 42.66 81 ALA A N 1
ATOM 628 C CA . ALA A 1 81 ? 1.164 8.753 19.288 1.00 42.66 81 ALA A CA 1
ATOM 629 C C . ALA A 1 81 ? 0.812 9.171 20.733 1.00 42.66 81 ALA A C 1
ATOM 631 O O . ALA A 1 81 ? 1.149 10.275 21.159 1.00 42.66 81 ALA A O 1
ATOM 632 N N . ALA A 1 82 ? 0.166 8.298 21.516 1.00 44.44 82 ALA A N 1
ATOM 633 C CA . ALA A 1 82 ? -0.207 8.594 22.902 1.00 44.44 82 ALA A CA 1
ATOM 634 C C . ALA A 1 82 ? 0.936 8.332 23.903 1.00 44.44 82 ALA A C 1
ATOM 636 O O . ALA A 1 82 ? 0.943 8.904 24.994 1.00 44.44 82 ALA A O 1
ATOM 637 N N . SER A 1 83 ? 1.920 7.498 23.549 1.00 37.44 83 SER A N 1
ATOM 638 C CA . SER A 1 83 ? 3.027 7.142 24.448 1.00 37.44 83 SER A CA 1
ATOM 639 C C . SER A 1 83 ? 4.126 8.207 24.524 1.00 37.44 83 SER A C 1
ATOM 641 O O . SER A 1 83 ? 4.796 8.303 25.551 1.00 37.44 83 SER A O 1
ATOM 643 N N . THR A 1 84 ? 4.295 9.046 23.496 1.00 41.44 84 THR A N 1
ATOM 644 C CA . THR A 1 84 ? 5.310 10.119 23.500 1.00 41.44 84 THR A CA 1
ATOM 645 C C . THR A 1 84 ? 4.851 11.353 24.285 1.00 41.44 84 THR A C 1
ATOM 647 O O . THR A 1 84 ? 5.649 11.958 24.993 1.00 41.44 84 THR A O 1
ATOM 650 N N . VAL A 1 85 ? 3.557 11.694 24.256 1.00 48.69 85 VAL A N 1
ATOM 651 C CA . VAL A 1 85 ? 3.031 12.885 24.958 1.00 48.69 85 VAL A CA 1
ATOM 652 C C . VAL A 1 85 ? 2.951 12.672 26.478 1.00 48.69 85 VAL A C 1
ATOM 654 O O . VAL A 1 85 ? 3.108 13.613 27.253 1.00 48.69 85 VAL A O 1
ATOM 657 N N . ALA A 1 86 ? 2.771 11.428 26.933 1.00 47.03 86 ALA A N 1
ATOM 658 C CA . ALA A 1 86 ? 2.688 11.108 28.359 1.00 47.03 86 ALA A CA 1
ATOM 659 C C . ALA A 1 86 ? 4.041 11.182 29.099 1.00 47.03 86 ALA A C 1
ATOM 661 O O . ALA A 1 86 ? 4.048 11.288 30.325 1.00 47.03 86 ALA A O 1
ATOM 662 N N . GLN A 1 87 ? 5.180 11.145 28.391 1.00 46.34 87 GLN A N 1
ATOM 663 C CA . GLN A 1 87 ? 6.508 11.215 29.020 1.00 46.34 87 GLN A CA 1
ATOM 664 C C . GLN A 1 87 ? 7.049 12.646 29.180 1.00 46.34 87 GLN A C 1
ATOM 666 O O . GLN A 1 87 ? 7.840 12.879 30.095 1.00 46.34 87 GLN A O 1
ATOM 671 N N . ASP A 1 88 ? 6.577 13.612 28.385 1.00 47.66 88 ASP A N 1
ATOM 672 C CA . ASP A 1 88 ? 7.023 15.015 28.476 1.00 47.66 88 ASP A CA 1
ATOM 673 C C . ASP A 1 88 ? 6.269 15.841 29.535 1.00 47.66 88 ASP A C 1
ATOM 675 O O . ASP A 1 88 ? 6.767 16.863 30.001 1.00 47.66 88 ASP A O 1
ATOM 679 N N . GLY A 1 89 ? 5.103 15.381 30.001 1.00 44.41 89 GLY A N 1
ATOM 680 C CA . GLY A 1 89 ? 4.303 16.088 31.013 1.00 44.41 89 GLY A CA 1
ATOM 681 C C . GLY A 1 89 ? 4.757 15.918 32.471 1.00 44.41 89 GLY A C 1
ATOM 682 O O . GLY A 1 89 ? 4.193 16.558 33.354 1.00 44.41 89 GLY A O 1
ATOM 683 N N . PHE A 1 90 ? 5.746 15.061 32.759 1.00 47.28 90 PHE A N 1
ATOM 684 C CA . PHE A 1 90 ? 6.131 14.707 34.139 1.00 47.28 90 PHE A CA 1
ATOM 685 C C . PHE A 1 90 ? 7.444 15.355 34.624 1.00 47.28 90 PHE A C 1
ATOM 687 O O . PHE A 1 90 ? 7.891 15.080 35.736 1.00 47.28 90 PHE A O 1
ATOM 694 N N . ARG A 1 91 ? 8.090 16.220 33.827 1.00 49.09 91 ARG A N 1
ATOM 695 C CA . ARG A 1 91 ? 9.421 16.764 34.168 1.00 49.09 91 ARG A CA 1
ATOM 696 C C . ARG A 1 91 ? 9.489 18.221 34.620 1.00 49.09 91 ARG A C 1
ATOM 698 O O . ARG A 1 91 ? 10.581 18.632 34.993 1.00 49.09 91 ARG A O 1
ATOM 705 N N . ASP A 1 92 ? 8.381 18.959 34.698 1.00 49.94 92 ASP A N 1
ATOM 706 C CA . ASP A 1 92 ? 8.446 20.395 35.032 1.00 49.94 92 ASP A CA 1
ATOM 707 C C . ASP A 1 92 ? 7.543 20.820 36.202 1.00 49.94 92 ASP A C 1
ATOM 709 O O . ASP A 1 92 ? 6.731 21.737 36.126 1.00 49.94 92 ASP A O 1
ATOM 713 N N . SER A 1 93 ? 7.678 20.115 37.326 1.00 54.16 93 SER A N 1
ATOM 714 C CA . SER A 1 93 ? 7.086 20.501 38.611 1.00 54.16 93 SER A CA 1
ATOM 715 C C . SER A 1 93 ? 8.190 20.637 39.663 1.00 54.16 93 SER A C 1
ATOM 717 O O . SER A 1 93 ? 8.309 19.815 40.574 1.00 54.16 93 SER A O 1
ATOM 719 N N . GLY A 1 94 ? 9.012 21.681 39.547 1.00 55.94 94 GLY A N 1
ATOM 720 C CA . GLY A 1 94 ? 9.973 22.029 40.588 1.00 55.94 94 GLY A CA 1
ATOM 721 C C . GLY A 1 94 ? 10.682 23.363 40.368 1.00 55.94 94 GLY A C 1
ATOM 722 O O . GLY A 1 94 ? 11.619 23.414 39.584 1.00 55.94 94 GLY A O 1
ATOM 723 N N . TYR A 1 95 ? 10.321 24.354 41.201 1.00 50.25 95 TYR A N 1
ATOM 724 C CA . TYR A 1 95 ? 11.104 25.555 41.572 1.00 50.25 95 TYR A CA 1
ATOM 725 C C . TYR A 1 95 ? 11.104 26.700 40.531 1.00 50.25 95 TYR A C 1
ATOM 727 O O . TYR A 1 95 ? 11.386 26.480 39.368 1.00 50.25 95 TYR A O 1
ATOM 735 N N . LEU A 1 96 ? 10.808 27.976 40.816 1.00 43.50 96 LEU A N 1
ATOM 736 C CA . LEU A 1 96 ? 10.688 28.789 42.034 1.00 43.50 96 LEU A CA 1
ATOM 737 C C . LEU A 1 96 ? 9.731 29.966 41.739 1.00 43.50 96 LEU A C 1
ATOM 739 O O . LEU A 1 96 ? 9.852 30.601 40.693 1.00 43.50 96 LEU A O 1
ATOM 743 N N . ARG A 1 97 ? 8.838 30.316 42.674 1.00 43.97 97 ARG A N 1
ATOM 744 C CA . ARG A 1 97 ? 8.219 31.653 42.709 1.00 43.97 97 ARG A CA 1
ATOM 745 C C . ARG A 1 97 ? 9.110 32.572 43.547 1.00 43.97 97 ARG A C 1
ATOM 747 O O . ARG A 1 97 ? 9.359 32.251 44.709 1.00 43.97 97 ARG A O 1
ATOM 754 N N . ALA A 1 98 ? 9.571 33.665 42.943 1.00 57.03 98 ALA A N 1
ATOM 755 C CA . ALA A 1 98 ? 10.007 34.873 43.640 1.00 57.03 98 ALA A CA 1
ATOM 756 C C . ALA A 1 98 ? 8.834 35.858 43.710 1.00 57.03 98 ALA A C 1
ATOM 758 O O . ALA A 1 98 ? 7.999 35.824 42.772 1.00 57.03 98 ALA A O 1
#

Sequence (98 aa):
AVPPEGKETFMALLLEANLFGKGTGGATFALDHTHHTVYLCRILSTESTDYQEFVNTLEGFVNHVEAWKQKIEKGDMGQEAASTVAQDGFRDSGYLRA

pLDDT: mean 82.2, std 18.97, range [37.44, 97.88]

Radius of gyration: 19.46 Å; chains: 1; bounding box: 32×44×64 Å